Protein AF-A0A822E2M5-F1 (afdb_monomer)

Sequence (139 aa):
SLNVSSTIYSSNELITVTWSSPLTPCYDDYIGIYSVESPLTAVCDYFDNEVVNKGQSSMLWKMINLRRSLEFRYYSREHNCSANYFLNAKSPVIQPRNYNEPMHVHLAYGDRIDQMFVSYLTNSSEYTPQCQYGLTPSI

Solvent-accessible surface area (backbone atoms only — not comparable to full-atom values): 8521 Å² total; per-residue (Å²): 97,34,43,61,77,59,50,64,40,53,70,70,36,72,39,45,39,37,40,67,63,65,98,76,68,32,95,78,16,29,40,27,38,30,52,71,83,56,59,88,84,52,79,81,68,45,84,47,73,48,75,47,55,89,92,49,43,66,48,78,43,74,37,70,70,79,61,53,56,26,26,46,36,33,39,37,37,48,78,91,57,68,49,71,78,43,83,72,34,52,31,69,70,29,33,46,74,58,58,46,53,81,37,77,76,46,79,43,78,48,100,46,98,91,39,72,43,81,47,64,46,59,74,57,85,87,54,84,90,80,84,91,82,71,98,59,90,80,130

Nearest PDB structures (foldseek):
  5x83-assembly1_D  TM=4.602E-01  e=3.551E-03  Homo sapiens
  4urt-assembly1_B  TM=6.507E-01  e=1.106E-01  Homo sapiens
  1x5k-assembly1_A  TM=5.565E-01  e=7.147E-02  Homo sapiens
  3p4l-assembly1_A  TM=4.413E-01  e=3.515E-02  Homo sapiens
  3s98-assembly1_A  TM=3.852E-01  e=6.768E-02  Homo sapiens

pLDDT: mean 90.38, std 7.63, range [52.34, 98.19]

Structure (mmCIF, N/CA/C/O backbone):
data_AF-A0A822E2M5-F1
#
_entry.id   AF-A0A822E2M5-F1
#
loop_
_atom_site.group_PDB
_atom_site.id
_atom_site.type_symbol
_atom_site.label_atom_id
_atom_site.label_alt_id
_atom_site.label_comp_id
_atom_site.label_asym_id
_atom_site.label_entity_id
_atom_site.label_seq_id
_atom_site.pdbx_PDB_ins_code
_atom_site.Cartn_x
_atom_site.Cartn_y
_atom_site.Cartn_z
_atom_site.occupancy
_atom_site.B_iso_or_equiv
_atom_site.auth_seq_id
_atom_site.auth_comp_id
_atom_site.auth_asym_id
_atom_site.auth_atom_id
_atom_site.pdbx_PDB_model_num
ATOM 1 N N . SER A 1 1 ? -7.262 5.793 17.678 1.00 88.69 1 SER A N 1
ATOM 2 C CA . SER A 1 1 ? -6.494 6.539 16.657 1.00 88.69 1 SER A CA 1
ATOM 3 C C . SER A 1 1 ? -5.635 5.569 15.862 1.00 88.69 1 SER A C 1
ATOM 5 O O . SER A 1 1 ? -5.261 4.534 16.406 1.00 88.69 1 SER A O 1
ATOM 7 N N . LEU A 1 2 ? -5.356 5.887 14.594 1.00 96.50 2 LEU A N 1
ATOM 8 C CA . LEU A 1 2 ? -4.491 5.118 13.694 1.00 96.50 2 LEU A CA 1
ATOM 9 C C . LEU A 1 2 ? -3.470 6.092 13.090 1.00 96.50 2 LEU A C 1
ATOM 11 O O . LEU A 1 2 ? -3.853 7.149 12.602 1.00 96.50 2 LEU A O 1
ATOM 15 N N . ASN A 1 3 ? -2.185 5.769 13.172 1.00 97.75 3 ASN A N 1
ATOM 16 C CA . ASN A 1 3 ? -1.076 6.643 12.798 1.00 97.75 3 ASN A CA 1
ATOM 17 C C . ASN A 1 3 ? -0.033 5.873 11.988 1.00 97.75 3 ASN A C 1
ATOM 19 O O . ASN A 1 3 ? 0.050 4.649 12.068 1.00 97.75 3 ASN A O 1
ATOM 23 N N . VAL A 1 4 ? 0.796 6.608 11.252 1.00 98.19 4 VAL A N 1
ATOM 24 C CA . VAL A 1 4 ? 1.887 6.068 10.433 1.00 98.19 4 VAL A CA 1
ATOM 25 C C . VAL A 1 4 ? 3.201 6.761 10.772 1.00 98.19 4 VAL A C 1
ATOM 27 O O . VAL A 1 4 ? 3.201 7.936 11.140 1.00 98.19 4 VAL A O 1
ATOM 30 N N . SER A 1 5 ? 4.320 6.052 10.634 1.00 98.06 5 SER A N 1
ATOM 31 C CA . SER A 1 5 ? 5.660 6.617 10.847 1.00 98.06 5 SER A CA 1
ATOM 32 C C . SER A 1 5 ? 6.072 7.633 9.780 1.00 98.06 5 SER A C 1
ATOM 34 O O . SER A 1 5 ? 6.893 8.502 10.059 1.00 98.06 5 SER A O 1
ATOM 36 N N . SER A 1 6 ? 5.518 7.531 8.568 1.00 97.19 6 SER A N 1
ATOM 37 C CA . SER A 1 6 ? 5.751 8.462 7.463 1.00 97.19 6 SER A CA 1
ATOM 38 C C . SER A 1 6 ? 4.508 8.582 6.583 1.00 97.19 6 SER A C 1
ATOM 40 O O . SER A 1 6 ? 3.775 7.611 6.397 1.00 97.19 6 SER A O 1
ATOM 42 N N . THR A 1 7 ? 4.287 9.768 6.016 1.00 97.56 7 THR A N 1
ATOM 43 C CA . THR A 1 7 ? 3.241 10.036 5.014 1.00 97.56 7 THR A CA 1
ATOM 44 C C . THR A 1 7 ? 3.772 10.049 3.583 1.00 97.56 7 THR A C 1
ATOM 46 O O . THR A 1 7 ? 2.996 10.099 2.633 1.00 97.56 7 THR A O 1
ATOM 49 N N . ILE A 1 8 ? 5.091 9.984 3.407 1.00 97.19 8 ILE A N 1
ATOM 50 C CA . ILE A 1 8 ? 5.743 9.908 2.100 1.00 97.19 8 ILE A CA 1
ATOM 51 C C . ILE A 1 8 ? 6.613 8.660 2.086 1.00 97.19 8 ILE A C 1
ATOM 53 O O . ILE A 1 8 ? 7.419 8.476 2.998 1.00 97.19 8 ILE A O 1
ATOM 57 N N . TYR A 1 9 ? 6.470 7.826 1.060 1.00 95.69 9 TYR A N 1
ATOM 58 C CA . TYR A 1 9 ? 7.184 6.554 0.988 1.00 95.69 9 TYR A CA 1
ATOM 59 C C . TYR A 1 9 ? 7.782 6.279 -0.387 1.00 95.69 9 TYR A C 1
ATOM 61 O O . TYR A 1 9 ? 7.327 6.793 -1.409 1.00 95.69 9 TYR A O 1
ATOM 69 N N . SER A 1 10 ? 8.810 5.447 -0.412 1.00 94.19 10 SER A N 1
ATOM 70 C CA . SER A 1 10 ? 9.416 4.895 -1.624 1.00 94.19 10 SER A CA 1
ATOM 71 C C . SER A 1 10 ? 8.922 3.465 -1.841 1.00 94.19 10 SER A C 1
ATOM 73 O O . SER A 1 10 ? 8.485 2.797 -0.901 1.00 94.19 10 SER A O 1
ATOM 75 N N . SER A 1 11 ? 8.995 2.956 -3.069 1.00 91.50 11 SER A N 1
ATOM 76 C CA . SER A 1 11 ? 8.677 1.546 -3.306 1.00 91.50 11 SER A CA 1
ATOM 77 C C . SER A 1 11 ? 9.593 0.618 -2.508 1.00 91.50 11 SER A C 1
ATOM 79 O O . SER A 1 11 ? 10.807 0.806 -2.469 1.00 91.50 11 SER A O 1
ATOM 81 N N . ASN A 1 12 ? 8.997 -0.411 -1.904 1.00 91.50 12 ASN A N 1
ATOM 82 C CA . ASN A 1 12 ? 9.602 -1.351 -0.957 1.00 91.50 12 ASN A CA 1
ATOM 83 C C . ASN A 1 12 ? 9.992 -0.767 0.414 1.00 91.50 12 ASN A C 1
ATOM 85 O O . ASN A 1 12 ? 10.574 -1.497 1.217 1.00 91.50 12 ASN A O 1
ATOM 89 N N . GLU A 1 13 ? 9.666 0.495 0.708 1.00 94.94 13 GLU A N 1
ATOM 90 C CA . GLU A 1 13 ? 9.871 1.075 2.039 1.00 94.94 13 GLU A CA 1
ATOM 91 C C . GLU A 1 13 ? 8.926 0.435 3.065 1.00 94.94 13 GLU A C 1
ATOM 93 O O . GLU A 1 13 ? 7.776 0.119 2.756 1.00 94.94 13 GLU A O 1
ATOM 98 N N . LEU A 1 14 ? 9.415 0.241 4.291 1.00 97.25 14 LEU A N 1
ATOM 99 C CA . LEU A 1 14 ? 8.604 -0.237 5.406 1.00 97.25 14 LEU A CA 1
ATOM 100 C C . LEU A 1 14 ? 8.029 0.954 6.179 1.00 97.25 14 LEU A C 1
ATOM 102 O O . LEU A 1 14 ? 8.786 1.751 6.733 1.00 97.25 14 LEU A O 1
ATOM 106 N N . ILE A 1 15 ? 6.702 1.050 6.259 1.00 97.44 15 ILE A N 1
ATOM 107 C CA . ILE A 1 15 ? 6.009 2.011 7.125 1.00 97.44 15 ILE A CA 1
ATOM 108 C C . ILE A 1 15 ? 5.531 1.296 8.384 1.00 97.44 15 ILE A C 1
ATOM 110 O O . ILE A 1 15 ? 4.886 0.252 8.306 1.00 97.44 15 ILE A O 1
ATOM 114 N N . THR A 1 16 ? 5.779 1.892 9.549 1.00 98.06 16 THR A N 1
ATOM 115 C CA . THR A 1 16 ? 5.170 1.434 10.799 1.00 98.06 16 THR A CA 1
ATOM 116 C C . THR A 1 16 ? 3.790 2.059 10.946 1.00 98.06 16 THR A C 1
ATOM 118 O O . THR A 1 16 ? 3.663 3.279 11.068 1.00 98.06 16 THR A O 1
ATOM 121 N N . VAL A 1 17 ? 2.761 1.223 10.980 1.00 97.94 17 VAL A N 1
ATOM 122 C CA . VAL A 1 17 ? 1.385 1.602 11.301 1.00 97.94 17 VAL A CA 1
ATOM 123 C C . VAL A 1 17 ? 1.154 1.327 12.781 1.00 97.94 17 VAL A C 1
ATOM 125 O O . VAL A 1 17 ? 1.526 0.267 13.276 1.00 97.94 17 VAL A O 1
ATOM 128 N N . THR A 1 18 ? 0.566 2.274 13.505 1.00 97.19 18 THR A N 1
ATOM 129 C CA . THR A 1 18 ? 0.298 2.159 14.947 1.00 97.19 18 THR A CA 1
ATOM 130 C C . THR A 1 18 ? -1.139 2.534 15.263 1.00 97.19 18 THR A C 1
ATOM 132 O O . THR A 1 18 ? -1.687 3.464 14.670 1.00 97.19 18 THR A O 1
ATOM 135 N N . TRP A 1 19 ? -1.762 1.829 16.203 1.00 94.38 19 TRP A N 1
ATOM 136 C CA . TRP A 1 19 ? -3.140 2.089 16.606 1.00 94.38 19 TRP A CA 1
ATOM 137 C C . TRP A 1 19 ? -3.364 1.892 18.099 1.00 94.38 19 TRP A C 1
ATOM 139 O O . TRP A 1 19 ? -2.652 1.165 18.790 1.00 94.38 19 TRP A O 1
ATOM 149 N N . SER A 1 20 ? -4.415 2.532 18.598 1.00 88.44 2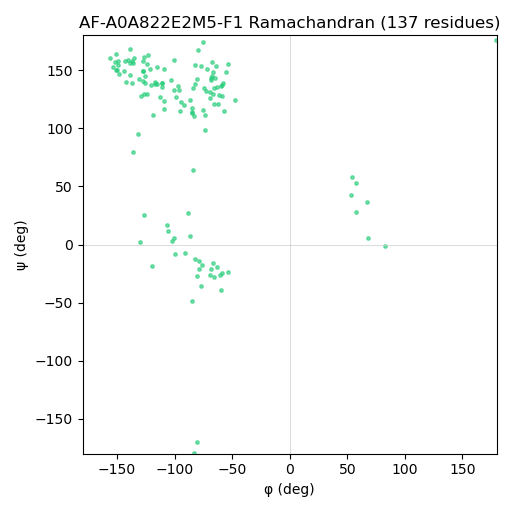0 SER A N 1
ATOM 150 C CA . SER A 1 20 ? -4.953 2.235 19.922 1.00 88.44 20 SER A CA 1
ATOM 151 C C . SER A 1 20 ? -5.696 0.898 19.873 1.00 88.44 20 SER A C 1
ATOM 153 O O . SER A 1 20 ? -6.748 0.815 19.235 1.00 88.44 20 SER A O 1
ATOM 155 N N . SER A 1 21 ? -5.164 -0.139 20.526 1.00 74.00 21 SER A N 1
ATOM 156 C CA . SER A 1 21 ? -5.844 -1.437 20.619 1.00 74.00 21 SER A CA 1
ATOM 157 C C . SER A 1 21 ? -7.187 -1.272 21.343 1.00 74.00 21 SER A C 1
ATOM 159 O O . SER A 1 21 ? -7.199 -0.721 22.448 1.00 74.00 21 SER A O 1
ATOM 161 N N . PRO A 1 22 ? -8.312 -1.751 20.781 1.00 70.25 22 PRO A N 1
ATOM 162 C CA . PRO A 1 22 ? -9.554 -1.837 21.537 1.00 70.25 22 PRO A CA 1
ATOM 163 C C . PRO A 1 22 ? -9.388 -2.830 22.700 1.00 70.25 22 PRO A C 1
ATOM 165 O O . PRO A 1 22 ? -8.556 -3.739 22.643 1.00 70.25 22 PRO A O 1
ATOM 168 N N . LEU A 1 23 ? -10.172 -2.652 23.769 1.00 66.31 23 LEU A N 1
ATOM 169 C CA . LEU A 1 23 ? -10.134 -3.525 24.954 1.00 66.31 23 LEU A CA 1
ATOM 170 C C . LEU A 1 23 ? -10.608 -4.956 24.635 1.00 66.31 23 LEU A C 1
ATOM 172 O O . LEU A 1 23 ? -10.168 -5.918 25.263 1.00 66.31 23 LEU A O 1
ATOM 176 N N . THR A 1 24 ? -11.474 -5.089 23.631 1.00 75.38 24 THR A N 1
ATOM 177 C CA . THR A 1 24 ? -12.046 -6.347 23.138 1.00 75.38 24 THR A CA 1
ATOM 178 C C . THR A 1 24 ? -12.023 -6.355 21.604 1.00 75.38 24 THR A C 1
ATOM 180 O O . THR A 1 24 ? -13.045 -6.033 20.998 1.00 75.38 24 THR A O 1
ATOM 183 N N . PRO A 1 25 ? -10.873 -6.647 20.963 1.00 79.00 25 PRO A N 1
ATOM 184 C CA . PRO A 1 25 ? -10.816 -6.789 19.512 1.00 79.00 25 PRO A CA 1
ATOM 185 C C . PRO A 1 25 ? -11.608 -8.017 19.062 1.00 79.00 25 PRO A C 1
ATOM 187 O O . PRO A 1 25 ? -11.654 -9.031 19.773 1.00 79.00 25 PRO A O 1
ATOM 190 N N . CYS A 1 26 ? -12.188 -7.929 17.873 1.00 87.94 26 CYS A N 1
ATOM 191 C CA . CYS A 1 26 ? -12.720 -9.090 17.183 1.00 87.94 26 CYS A CA 1
ATOM 192 C C . CYS A 1 26 ? -11.614 -9.924 16.548 1.00 87.94 26 CYS A C 1
ATOM 194 O O . CYS A 1 26 ? -10.533 -9.428 16.248 1.00 87.94 26 CYS A O 1
ATOM 196 N N . TYR A 1 27 ? -11.873 -11.223 16.372 1.00 87.25 27 TYR A N 1
ATOM 197 C CA . TYR A 1 27 ? -10.875 -12.156 15.832 1.00 87.25 27 TYR A CA 1
ATOM 198 C C . TYR A 1 27 ? -10.512 -11.871 14.368 1.00 87.25 27 TYR A C 1
ATOM 200 O O . TYR A 1 27 ? -9.515 -12.385 13.875 1.00 87.25 27 TYR A O 1
ATOM 208 N N . ASP A 1 28 ? -11.333 -11.079 13.685 1.00 90.62 28 ASP A N 1
ATOM 209 C CA . ASP A 1 28 ? -11.193 -10.674 12.291 1.00 90.62 28 ASP A CA 1
ATOM 210 C C . ASP A 1 28 ? -11.250 -9.150 12.123 1.00 90.62 28 ASP A C 1
ATOM 212 O O . ASP A 1 28 ? -11.620 -8.641 11.062 1.00 90.62 28 ASP A O 1
ATOM 216 N N . ASP A 1 29 ? -10.896 -8.425 13.185 1.00 92.25 29 ASP A N 1
ATOM 217 C CA . ASP A 1 29 ? -10.493 -7.030 13.073 1.00 92.25 29 ASP A CA 1
ATOM 218 C C . ASP A 1 29 ? -9.305 -6.936 12.121 1.00 92.25 29 ASP A C 1
ATOM 220 O O . ASP A 1 29 ? -8.395 -7.764 12.167 1.00 92.25 29 ASP A O 1
ATOM 224 N N . TYR A 1 30 ? -9.284 -5.923 11.262 1.00 94.88 30 TYR A N 1
ATOM 225 C CA . TYR A 1 30 ? -8.204 -5.787 10.295 1.00 94.88 30 TYR A CA 1
ATOM 226 C C . TYR A 1 30 ? -7.928 -4.331 9.953 1.00 94.88 30 TYR A C 1
ATOM 228 O O . TYR A 1 30 ? -8.771 -3.436 10.095 1.00 94.88 30 TYR A O 1
ATOM 236 N N . ILE A 1 31 ? -6.711 -4.107 9.474 1.00 96.69 31 ILE A N 1
ATOM 237 C CA . ILE A 1 31 ? -6.304 -2.855 8.856 1.00 96.69 31 ILE A CA 1
ATOM 238 C C . ILE A 1 31 ? -6.100 -3.134 7.373 1.00 96.69 31 ILE A C 1
ATOM 240 O O . ILE A 1 31 ? -5.512 -4.145 7.011 1.00 96.69 31 ILE A O 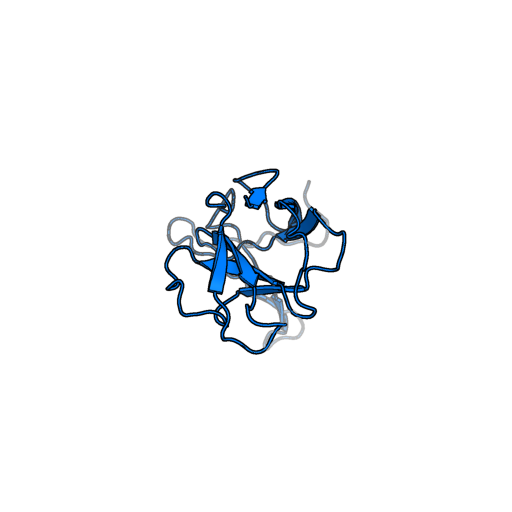1
ATOM 244 N N . GLY A 1 32 ? -6.605 -2.256 6.514 1.00 97.12 32 GLY A N 1
ATOM 245 C CA . GLY A 1 32 ? -6.394 -2.342 5.071 1.00 97.12 32 GLY A CA 1
ATOM 246 C C . GLY A 1 32 ? -5.858 -1.043 4.488 1.00 97.12 32 GLY A C 1
ATOM 247 O O . GLY A 1 32 ? -6.050 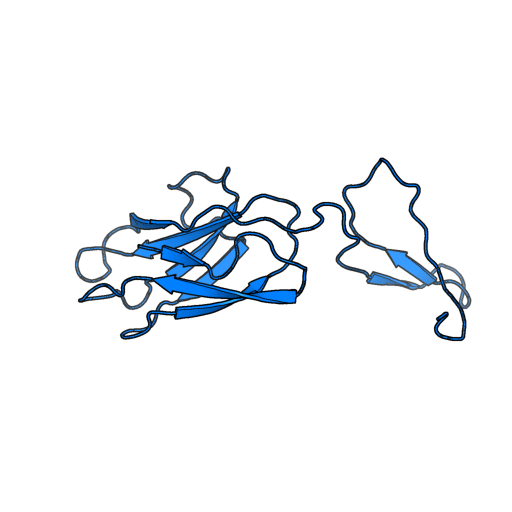0.030 5.069 1.00 97.12 32 GLY A O 1
ATOM 248 N N . ILE A 1 33 ? -5.211 -1.148 3.329 1.00 97.50 33 ILE A N 1
ATOM 249 C CA . ILE A 1 33 ? -4.754 -0.015 2.519 1.00 97.50 33 ILE A CA 1
ATOM 250 C C . ILE A 1 33 ? -5.816 0.301 1.476 1.00 97.50 33 ILE A C 1
ATOM 252 O O . ILE A 1 33 ? -6.139 -0.542 0.641 1.00 97.50 33 ILE A O 1
ATOM 256 N N . TYR A 1 34 ? -6.310 1.534 1.472 1.00 97.62 34 TYR A N 1
ATOM 257 C CA . TYR A 1 34 ? -7.344 1.981 0.542 1.00 97.62 34 TYR A CA 1
ATOM 258 C C . TYR A 1 34 ? -6.879 3.198 -0.235 1.00 97.62 34 TYR A C 1
ATOM 260 O O . TYR A 1 34 ? -6.064 3.987 0.248 1.00 97.62 34 TYR A O 1
ATOM 268 N N . SER A 1 35 ? -7.455 3.398 -1.419 1.00 96.38 35 SER A N 1
ATOM 269 C CA . SER A 1 35 ? -7.406 4.714 -2.043 1.00 96.38 35 SER A CA 1
ATOM 270 C C . SER A 1 35 ? -8.255 5.683 -1.226 1.00 96.38 35 SER A C 1
ATOM 272 O O . SER A 1 35 ? -9.340 5.331 -0.760 1.00 96.38 35 SER A O 1
ATOM 274 N N . VAL A 1 36 ? -7.786 6.921 -1.083 1.00 96.25 36 VAL A N 1
ATOM 275 C CA . VAL A 1 36 ? -8.555 7.980 -0.407 1.00 96.25 36 VAL A CA 1
ATOM 276 C C . VAL A 1 36 ? -9.914 8.245 -1.067 1.00 96.25 36 VAL A C 1
ATOM 278 O O . VAL A 1 36 ? -10.837 8.706 -0.404 1.00 96.25 36 VAL A O 1
ATOM 281 N N . GLU A 1 37 ? -10.047 7.921 -2.356 1.00 94.44 37 GLU A N 1
ATOM 282 C CA . GLU A 1 37 ? -11.275 8.071 -3.145 1.00 94.44 37 GLU A CA 1
ATOM 283 C C . GLU A 1 37 ? -12.294 6.952 -2.873 1.00 94.44 37 GLU A C 1
ATOM 285 O O . GLU A 1 37 ? -13.485 7.126 -3.133 1.00 94.44 37 GLU A O 1
ATOM 290 N N . SER A 1 38 ? -11.850 5.805 -2.342 1.00 94.25 38 SER A N 1
ATOM 291 C CA . SER A 1 38 ? -12.723 4.658 -2.091 1.00 94.25 38 SER A CA 1
ATOM 292 C C . SER A 1 38 ? -13.748 4.993 -0.999 1.00 94.25 38 SER A C 1
ATOM 294 O O . SER A 1 38 ? -13.344 5.420 0.091 1.00 94.25 38 SER A O 1
ATOM 296 N N . PRO A 1 39 ? -15.057 4.750 -1.209 1.00 94.50 39 PRO A N 1
ATOM 297 C CA . PRO A 1 39 ? -16.079 4.967 -0.187 1.00 94.50 39 PRO A CA 1
ATOM 298 C C . PRO A 1 39 ? -15.773 4.216 1.114 1.00 94.50 39 PRO A C 1
ATOM 300 O O . PRO A 1 39 ? -15.212 3.124 1.098 1.00 94.50 39 PRO A O 1
ATOM 303 N N . LEU A 1 40 ? -16.182 4.763 2.263 1.00 91.19 40 LEU A N 1
ATOM 304 C CA . LEU A 1 40 ? -15.964 4.104 3.562 1.00 91.19 40 LEU A CA 1
ATOM 305 C C . LEU A 1 40 ? -16.799 2.825 3.736 1.00 91.19 40 LEU A C 1
ATOM 307 O O . LEU A 1 40 ? -16.455 1.979 4.558 1.00 91.19 40 LEU A O 1
ATOM 311 N N . THR A 1 41 ? -17.881 2.691 2.965 1.00 89.69 41 THR A N 1
ATOM 312 C CA . THR A 1 41 ? -18.744 1.503 2.909 1.00 89.69 41 THR A CA 1
ATOM 313 C C . THR A 1 41 ? -18.156 0.376 2.060 1.00 89.69 41 THR A C 1
ATOM 315 O O . THR A 1 41 ? -18.628 -0.754 2.148 1.00 89.69 41 THR A O 1
ATOM 318 N N . ALA A 1 42 ? -17.129 0.657 1.253 1.00 91.56 42 ALA A N 1
ATOM 319 C CA . ALA A 1 42 ? -16.447 -0.320 0.411 1.00 91.56 42 ALA A CA 1
ATOM 320 C C . ALA A 1 42 ? -15.376 -1.076 1.218 1.00 91.56 42 ALA A C 1
ATOM 322 O O . ALA A 1 42 ? -14.175 -0.954 0.991 1.00 91.56 42 ALA A O 1
ATOM 323 N N . VAL A 1 43 ? -15.838 -1.829 2.216 1.00 89.44 43 VAL A N 1
ATOM 324 C CA . VAL A 1 43 ? -15.023 -2.515 3.235 1.00 89.44 43 VAL A CA 1
ATOM 325 C C . VAL A 1 43 ? -14.049 -3.540 2.625 1.00 89.44 43 VAL A C 1
ATOM 327 O O . VAL A 1 43 ? -12.995 -3.800 3.188 1.00 89.44 43 VAL A O 1
ATOM 330 N N . CYS A 1 44 ? -14.352 -4.105 1.456 1.00 89.00 44 CYS A N 1
ATOM 331 C CA . CYS A 1 44 ? -13.516 -5.127 0.815 1.00 89.00 44 CYS A CA 1
ATOM 332 C C . CYS A 1 44 ? -12.656 -4.600 -0.349 1.00 89.00 44 CYS A C 1
ATOM 334 O O . CYS A 1 44 ? -11.940 -5.386 -0.958 1.00 89.00 44 CYS A O 1
ATOM 336 N N . ASP A 1 45 ? -12.681 -3.294 -0.637 1.00 92.50 45 ASP A N 1
ATOM 337 C CA . ASP A 1 45 ? -11.954 -2.683 -1.767 1.00 92.50 45 ASP A CA 1
ATOM 338 C C . ASP A 1 45 ? -10.514 -2.276 -1.394 1.00 92.50 45 ASP A C 1
ATOM 340 O O . ASP A 1 45 ? -9.953 -1.315 -1.932 1.00 92.50 45 ASP A O 1
ATOM 344 N N . TYR A 1 46 ? -9.914 -2.962 -0.421 1.00 95.56 46 TYR A N 1
ATOM 345 C CA . TYR A 1 46 ? -8.525 -2.725 -0.046 1.00 95.56 46 TYR A CA 1
ATOM 346 C C . TYR A 1 46 ? -7.570 -3.255 -1.124 1.00 95.56 46 TYR A C 1
ATOM 348 O O . TYR A 1 46 ? -7.843 -4.242 -1.804 1.00 95.56 46 TYR A O 1
ATOM 356 N N . PHE A 1 47 ? -6.403 -2.627 -1.248 1.00 94.50 47 PHE A N 1
ATOM 357 C CA . PHE A 1 47 ? -5.294 -3.159 -2.048 1.00 94.50 47 PHE A CA 1
ATOM 358 C C . PHE A 1 47 ? -4.567 -4.291 -1.331 1.00 94.50 47 PHE A C 1
ATOM 360 O O . PHE A 1 47 ? -4.091 -5.229 -1.962 1.00 94.50 47 PHE A O 1
ATOM 367 N N . ASP A 1 48 ? -4.465 -4.158 -0.013 1.00 95.62 48 ASP A N 1
ATOM 368 C CA . ASP A 1 48 ? -3.806 -5.097 0.877 1.00 95.62 48 ASP A CA 1
ATOM 369 C C . ASP A 1 48 ? -4.428 -4.977 2.269 1.00 95.62 48 ASP A C 1
ATOM 371 O O . ASP A 1 48 ? -4.954 -3.912 2.624 1.00 95.62 48 ASP A O 1
ATOM 375 N N . ASN A 1 49 ? -4.395 -6.053 3.045 1.00 96.44 49 ASN A N 1
ATOM 376 C CA . ASN A 1 49 ? -4.956 -6.085 4.388 1.00 96.44 49 ASN A CA 1
ATOM 377 C C . ASN A 1 49 ? -4.197 -7.047 5.294 1.00 96.44 49 ASN A C 1
ATOM 379 O O . ASN A 1 49 ? -3.637 -8.036 4.837 1.00 96.44 49 ASN A O 1
ATOM 383 N N . GLU A 1 50 ? -4.269 -6.772 6.588 1.00 95.44 50 GLU A N 1
ATOM 384 C CA . GLU A 1 50 ? -3.692 -7.614 7.621 1.00 95.44 50 GLU A CA 1
ATOM 385 C C . GLU A 1 50 ? -4.613 -7.653 8.840 1.00 95.44 50 GLU A C 1
ATOM 387 O O . GLU A 1 50 ? -5.182 -6.634 9.258 1.00 95.44 50 GLU A O 1
ATOM 392 N N . VAL A 1 51 ? -4.738 -8.841 9.428 1.00 93.44 51 VAL A N 1
ATOM 393 C CA . VAL A 1 51 ? -5.569 -9.073 10.613 1.00 93.44 51 VAL A CA 1
ATOM 394 C C . VAL A 1 51 ? -4.880 -8.497 11.851 1.00 93.44 51 VAL A C 1
ATOM 396 O O . VAL A 1 51 ? -3.686 -8.698 12.089 1.00 93.44 51 VAL A O 1
ATOM 399 N N . VAL A 1 52 ? -5.648 -7.786 12.672 1.00 91.94 52 VAL A N 1
ATOM 400 C CA . VAL A 1 52 ? -5.197 -7.223 13.943 1.00 91.94 52 VAL A CA 1
ATOM 401 C C . VAL A 1 52 ? -5.318 -8.284 15.030 1.00 91.94 52 VAL A C 1
ATOM 403 O O . VAL A 1 52 ? -6.412 -8.679 15.427 1.00 91.94 52 VAL A O 1
ATOM 406 N N . ASN A 1 53 ? -4.180 -8.722 15.567 1.00 87.94 53 ASN A N 1
ATOM 407 C CA . ASN A 1 53 ? -4.171 -9.702 16.647 1.00 87.94 53 ASN A CA 1
ATOM 408 C C . ASN A 1 53 ? -4.409 -9.057 18.017 1.00 87.94 53 ASN A C 1
ATOM 410 O O . ASN A 1 53 ? -4.073 -7.897 18.274 1.00 87.94 53 ASN A O 1
ATOM 414 N N . LYS A 1 54 ? -4.937 -9.846 18.957 1.00 85.31 54 LYS A N 1
ATOM 415 C CA . LYS A 1 54 ? -5.145 -9.398 20.338 1.00 85.31 54 LYS A CA 1
ATOM 416 C C . LYS A 1 54 ? -3.823 -8.966 20.983 1.00 85.31 54 LYS A C 1
ATOM 418 O O . LYS A 1 54 ? -2.865 -9.731 21.022 1.00 85.31 54 LYS A O 1
ATOM 423 N N . GLY A 1 55 ? -3.800 -7.756 21.545 1.00 85.12 55 GLY A N 1
ATOM 424 C CA . GLY A 1 55 ? -2.613 -7.177 22.187 1.00 85.12 55 GLY A CA 1
ATOM 425 C C . GLY A 1 55 ? -1.625 -6.526 21.214 1.00 85.12 55 GLY A C 1
ATOM 426 O O . GLY A 1 55 ? -0.632 -5.955 21.660 1.00 85.12 55 GLY A O 1
ATOM 427 N N . GLN A 1 56 ? -1.900 -6.569 19.909 1.00 89.06 56 GLN A N 1
ATOM 428 C CA . GLN A 1 56 ? -1.113 -5.880 18.896 1.00 89.06 56 GLN A CA 1
ATOM 429 C C . GLN A 1 56 ? -1.563 -4.419 18.768 1.00 89.06 56 GLN A C 1
ATOM 431 O O . GLN A 1 56 ? -2.755 -4.116 18.708 1.00 89.06 56 GLN A O 1
ATOM 436 N N . SER A 1 57 ? -0.596 -3.507 18.706 1.00 92.38 57 SER A N 1
ATOM 437 C CA . SER A 1 57 ? -0.818 -2.062 18.536 1.00 92.38 57 SER A CA 1
ATOM 438 C C . SER A 1 57 ? 0.027 -1.452 17.418 1.00 92.38 57 SER A C 1
ATOM 440 O O . SER A 1 57 ? -0.012 -0.239 17.200 1.00 92.38 57 SER A O 1
ATOM 442 N N . SER A 1 58 ? 0.810 -2.275 16.719 1.00 95.19 58 SER A N 1
ATOM 443 C CA . SER A 1 58 ? 1.641 -1.846 15.604 1.00 95.19 58 SER A CA 1
ATOM 444 C C . SER A 1 58 ? 1.878 -2.951 14.578 1.00 95.19 58 SER A C 1
ATOM 446 O O . SER A 1 58 ? 1.776 -4.144 14.878 1.00 95.19 58 SER A O 1
ATOM 448 N N . MET A 1 59 ? 2.201 -2.541 13.354 1.00 95.75 59 MET A N 1
ATOM 449 C CA . MET A 1 59 ? 2.562 -3.424 12.248 1.00 95.75 59 MET A CA 1
ATOM 450 C C . MET A 1 59 ? 3.511 -2.713 11.285 1.00 95.75 59 MET A C 1
ATOM 452 O O . MET A 1 59 ? 3.456 -1.491 11.148 1.00 95.75 59 MET A O 1
ATOM 456 N N . LEU A 1 60 ? 4.378 -3.476 10.622 1.00 97.19 60 LEU A N 1
ATOM 457 C CA . LEU A 1 60 ? 5.223 -2.986 9.537 1.00 97.19 60 LEU A CA 1
ATOM 458 C C . LEU A 1 60 ? 4.587 -3.352 8.201 1.00 97.19 60 LEU A C 1
ATOM 460 O O . LEU A 1 60 ? 4.326 -4.526 7.957 1.00 97.19 60 LEU A O 1
ATOM 464 N N . TRP A 1 61 ? 4.397 -2.361 7.336 1.00 96.81 61 TRP A N 1
ATOM 465 C CA . TRP A 1 61 ? 3.851 -2.556 6.000 1.00 96.81 61 TRP A CA 1
ATOM 466 C C . TRP A 1 61 ? 4.895 -2.275 4.938 1.00 96.81 61 TRP A C 1
ATOM 468 O O . TRP A 1 61 ? 5.483 -1.192 4.918 1.00 96.81 61 TRP A O 1
ATOM 478 N N . LYS A 1 62 ? 5.104 -3.227 4.029 1.00 96.31 62 LYS A N 1
ATOM 479 C CA . LYS A 1 62 ? 5.964 -3.020 2.865 1.00 96.31 62 LYS A CA 1
ATOM 480 C C . LYS A 1 62 ? 5.176 -2.319 1.768 1.00 96.31 62 LYS A C 1
ATOM 482 O O . LYS A 1 62 ? 4.281 -2.904 1.167 1.00 96.31 62 LYS A O 1
ATOM 487 N N . MET A 1 63 ? 5.523 -1.069 1.498 1.00 94.81 63 MET A N 1
ATOM 488 C CA . MET A 1 63 ? 4.778 -0.241 0.564 1.00 94.81 63 MET A CA 1
ATOM 489 C C . MET A 1 63 ? 5.143 -0.531 -0.887 1.00 94.81 63 MET A C 1
ATOM 491 O O . MET A 1 63 ? 6.307 -0.726 -1.239 1.00 94.81 63 MET A O 1
ATOM 495 N N . ILE A 1 64 ? 4.132 -0.479 -1.747 1.00 92.44 64 ILE A N 1
ATOM 496 C CA . ILE A 1 64 ? 4.274 -0.495 -3.202 1.00 92.44 64 ILE A CA 1
ATOM 497 C C . ILE A 1 64 ? 3.726 0.832 -3.725 1.00 92.44 64 ILE A C 1
ATOM 499 O O . ILE A 1 64 ? 2.719 1.354 -3.234 1.00 92.44 64 ILE A O 1
ATOM 503 N N . ASN A 1 65 ? 4.395 1.420 -4.711 1.00 93.00 65 ASN A N 1
ATOM 504 C CA . ASN A 1 65 ? 3.882 2.611 -5.363 1.00 93.00 65 ASN A CA 1
ATOM 505 C C . ASN A 1 65 ? 2.709 2.272 -6.287 1.00 93.00 65 ASN A C 1
ATOM 507 O O . ASN A 1 65 ? 2.875 1.869 -7.437 1.00 93.00 65 ASN A O 1
ATOM 511 N N . LEU A 1 66 ? 1.504 2.488 -5.764 1.00 90.25 66 LEU A N 1
ATOM 512 C CA . LEU A 1 66 ? 0.243 2.323 -6.485 1.00 90.25 66 LEU A CA 1
ATOM 513 C C . LEU A 1 66 ? -0.176 3.585 -7.256 1.00 90.25 66 LEU A C 1
ATOM 515 O O . LEU A 1 66 ? -1.278 3.635 -7.800 1.00 90.25 66 LEU A O 1
ATOM 519 N N . ARG A 1 67 ? 0.690 4.608 -7.307 1.00 91.06 67 ARG A N 1
ATOM 520 C CA . ARG A 1 67 ? 0.493 5.876 -8.030 1.00 91.06 67 ARG A CA 1
ATOM 521 C C . ARG A 1 67 ? -0.764 6.644 -7.621 1.00 91.06 67 ARG A C 1
ATOM 523 O O . ARG A 1 67 ? -1.333 7.392 -8.410 1.00 91.06 67 ARG A O 1
ATOM 530 N N . ARG A 1 68 ? -1.199 6.459 -6.379 1.00 91.75 68 ARG A N 1
ATOM 531 C CA . ARG A 1 68 ? -2.389 7.085 -5.802 1.00 91.75 68 ARG A CA 1
ATOM 532 C C . ARG A 1 68 ? -2.094 7.520 -4.379 1.00 91.75 68 ARG A C 1
ATOM 534 O O . ARG A 1 68 ? -1.208 6.965 -3.732 1.00 91.75 68 ARG A O 1
ATOM 541 N N . SER A 1 69 ? -2.847 8.500 -3.898 1.00 95.81 69 SER A N 1
ATOM 542 C CA . SER A 1 69 ? -2.897 8.797 -2.472 1.00 95.81 69 SER A CA 1
ATOM 543 C C . SER A 1 69 ? -3.689 7.698 -1.764 1.00 95.81 69 SER A C 1
ATOM 545 O O . SER A 1 69 ? -4.770 7.298 -2.219 1.00 95.81 69 SER A O 1
ATOM 547 N N . LEU A 1 70 ? -3.131 7.194 -0.669 1.00 97.44 70 LEU A N 1
ATOM 548 C CA . LEU A 1 70 ? -3.652 6.056 0.080 1.00 97.44 70 LEU A CA 1
ATOM 549 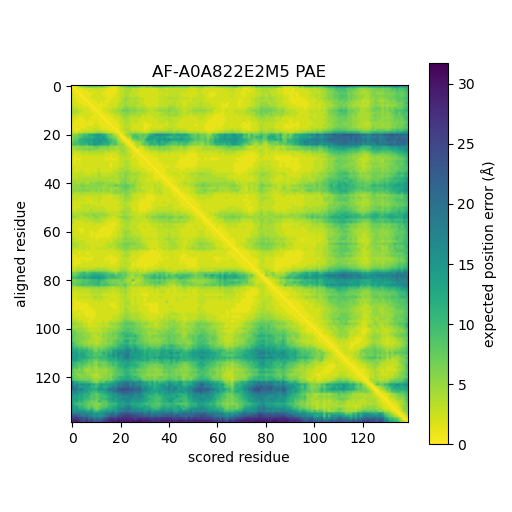C C . LEU A 1 70 ? -3.911 6.448 1.536 1.00 97.44 70 LEU A C 1
ATOM 551 O O . LEU A 1 70 ? -3.379 7.437 2.037 1.00 97.44 70 LEU A O 1
ATOM 555 N N . GLU A 1 71 ? -4.699 5.649 2.237 1.00 97.62 71 GLU A N 1
ATOM 556 C CA . GLU A 1 71 ? -4.834 5.714 3.691 1.00 97.62 71 GLU A CA 1
ATOM 557 C C . GLU A 1 71 ? -5.007 4.304 4.260 1.00 97.62 71 GLU A C 1
ATOM 559 O O . GLU A 1 71 ? -5.584 3.423 3.616 1.00 97.62 71 GLU A O 1
ATOM 564 N N . PHE A 1 72 ? -4.523 4.094 5.482 1.00 97.88 72 PHE A N 1
ATOM 565 C CA . PHE A 1 72 ? -4.853 2.901 6.245 1.00 97.88 72 PHE A CA 1
ATOM 566 C C . PHE A 1 72 ? -6.206 3.097 6.921 1.00 97.88 72 PHE A C 1
ATOM 568 O O . PHE A 1 72 ? -6.484 4.160 7.490 1.00 97.88 72 PHE A O 1
ATOM 575 N N . ARG A 1 73 ? -7.040 2.059 6.896 1.00 97.44 73 ARG A N 1
ATOM 576 C CA . ARG A 1 73 ? -8.337 2.035 7.579 1.00 97.44 73 ARG A CA 1
ATOM 577 C C . ARG A 1 73 ? -8.419 0.810 8.467 1.00 97.44 73 ARG A C 1
ATOM 579 O O . ARG A 1 73 ? -8.174 -0.295 7.997 1.00 97.44 73 ARG A O 1
ATOM 586 N N . TYR A 1 74 ? -8.786 1.019 9.725 1.00 95.19 74 TYR A N 1
ATOM 587 C CA . TYR A 1 74 ? -9.077 -0.044 10.677 1.00 95.19 74 TYR A CA 1
ATOM 588 C C . TYR A 1 74 ? -10.590 -0.279 10.684 1.00 95.19 74 TYR A C 1
ATOM 590 O O . TYR A 1 74 ? -11.346 0.603 11.103 1.00 95.19 74 TYR A O 1
ATOM 598 N N . TYR A 1 75 ? -11.014 -1.466 10.252 1.00 94.31 75 TYR A N 1
ATOM 599 C CA . TYR A 1 75 ? -12.379 -1.955 10.405 1.00 94.31 75 TYR A CA 1
ATOM 600 C C . TYR A 1 75 ? -12.507 -2.986 11.529 1.00 94.31 75 TYR A C 1
ATOM 602 O O . TYR A 1 75 ? -11.632 -3.828 11.730 1.00 94.31 75 TYR A O 1
ATOM 610 N N . SER A 1 76 ? -13.621 -2.906 12.251 1.00 91.94 76 SER A N 1
ATOM 611 C CA . SER A 1 76 ? -13.960 -3.819 13.343 1.00 91.94 76 SER A CA 1
ATOM 612 C C . SER A 1 76 ? -15.439 -4.192 13.301 1.00 91.94 76 SER A C 1
ATOM 614 O O . SER A 1 76 ? -16.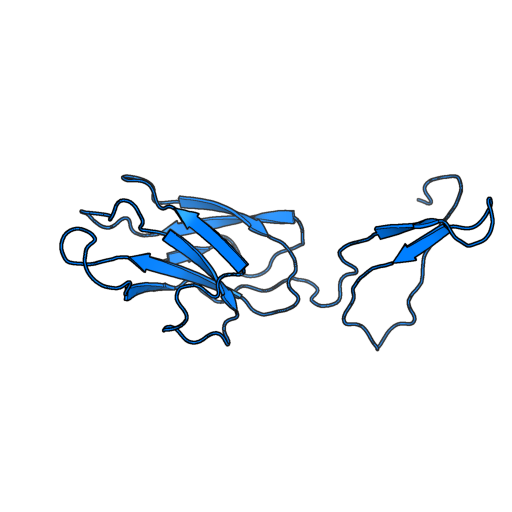204 -3.592 12.544 1.00 91.94 76 SER A O 1
ATOM 616 N N . ARG A 1 77 ? -15.852 -5.194 14.082 1.00 90.38 77 ARG A N 1
ATOM 617 C CA . ARG A 1 77 ? -17.250 -5.636 14.193 1.00 90.38 77 ARG A CA 1
ATOM 618 C C . ARG A 1 77 ? -17.737 -5.516 15.630 1.00 90.38 77 ARG A C 1
ATOM 620 O O . ARG A 1 77 ? -17.047 -5.883 16.573 1.00 90.38 77 ARG A O 1
ATOM 627 N N . GLU A 1 78 ? -18.959 -5.029 15.802 1.00 83.69 78 GLU A N 1
ATOM 628 C CA . GLU A 1 78 ? -19.614 -5.011 17.112 1.00 83.69 78 GLU A CA 1
ATOM 629 C C . GLU A 1 78 ? -20.271 -6.371 17.435 1.00 83.69 78 GLU A C 1
ATOM 631 O O . GLU A 1 78 ? -20.247 -7.314 16.636 1.00 83.69 78 GLU 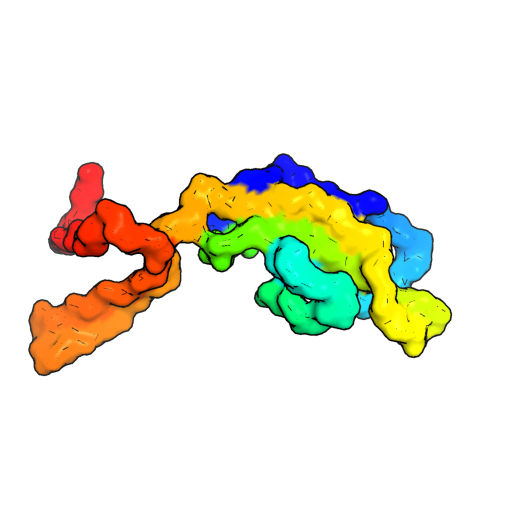A O 1
ATOM 636 N N . HIS A 1 79 ? -20.904 -6.463 18.612 1.00 80.94 79 HIS A N 1
ATOM 637 C CA . HIS A 1 79 ? -21.749 -7.594 19.019 1.00 80.94 79 HIS A CA 1
ATOM 638 C C . HIS A 1 79 ? -21.025 -8.952 18.986 1.00 80.94 79 HIS A C 1
ATOM 640 O O . HIS A 1 79 ? -21.498 -9.898 18.359 1.00 80.94 79 HIS A O 1
ATOM 646 N N . ASN A 1 80 ? -19.867 -9.064 19.648 1.00 80.00 80 ASN A N 1
ATOM 647 C CA . ASN A 1 80 ? -19.048 -10.287 19.646 1.00 80.00 80 ASN A CA 1
ATOM 648 C C . ASN A 1 80 ? -18.730 -10.788 18.226 1.00 80.00 80 ASN A C 1
ATOM 650 O O . ASN A 1 80 ? -18.792 -11.987 17.957 1.00 80.00 80 ASN A O 1
ATOM 654 N N . CYS A 1 81 ? -18.392 -9.867 17.320 1.00 86.31 81 CYS A N 1
ATOM 655 C CA . CYS A 1 81 ? -17.940 -10.198 15.967 1.00 86.31 81 CYS A CA 1
ATOM 656 C C . CYS A 1 81 ? -19.036 -10.833 15.109 1.00 86.31 81 CYS A C 1
ATOM 658 O O . CYS A 1 81 ? -18.789 -11.750 14.329 1.00 86.31 81 CYS A O 1
ATOM 660 N N . SER A 1 82 ? -20.274 -10.372 15.281 1.00 86.88 82 SER A N 1
ATOM 661 C CA . SER A 1 82 ? -21.424 -10.855 14.506 1.00 86.88 82 SER A CA 1
ATOM 662 C C . SER A 1 82 ? -22.112 -9.759 13.698 1.00 86.88 82 SER A C 1
ATOM 664 O O . SER A 1 82 ? -22.826 -10.065 12.745 1.00 86.88 82 SER A O 1
ATOM 666 N N . ALA A 1 83 ? -21.880 -8.489 14.040 1.00 89.00 83 ALA A N 1
ATOM 667 C CA . ALA A 1 83 ? -22.395 -7.356 13.285 1.00 89.00 83 ALA A CA 1
ATOM 668 C C . ALA A 1 83 ? -21.620 -7.133 11.974 1.00 89.00 83 ALA A C 1
ATOM 670 O O . ALA A 1 83 ? -20.602 -7.768 11.706 1.00 89.00 83 ALA A O 1
ATOM 671 N N . ASN A 1 84 ? -22.092 -6.188 11.163 1.00 90.75 84 ASN A N 1
ATOM 672 C CA . ASN A 1 84 ? -21.340 -5.712 10.006 1.00 90.75 84 ASN A CA 1
ATOM 673 C C . ASN A 1 84 ? -20.087 -4.943 10.443 1.00 90.75 84 ASN A C 1
ATOM 675 O O . ASN A 1 84 ? -20.028 -4.388 11.543 1.00 90.75 84 ASN A O 1
ATOM 679 N N . TYR A 1 85 ? -19.106 -4.878 9.545 1.00 92.31 85 TYR A N 1
ATOM 680 C CA . TYR A 1 85 ? -17.926 -4.051 9.752 1.00 92.31 85 TYR A CA 1
ATOM 681 C C . TYR A 1 85 ? -18.290 -2.572 9.839 1.00 92.31 85 TYR A C 1
ATOM 683 O O . TYR A 1 85 ? -19.036 -2.045 9.011 1.00 92.31 85 TYR A O 1
ATOM 691 N N . PHE A 1 86 ? -17.695 -1.894 10.812 1.00 91.56 86 PHE A N 1
ATOM 692 C CA . PHE A 1 86 ? -17.715 -0.448 10.939 1.00 91.56 86 PHE A CA 1
ATOM 693 C C . PHE A 1 86 ? -16.284 0.088 10.933 1.00 91.56 86 PHE A C 1
ATOM 695 O O . PHE A 1 86 ? -15.331 -0.587 11.330 1.00 91.56 86 PHE A O 1
ATOM 702 N N . LEU A 1 87 ? -16.130 1.321 10.457 1.00 93.44 87 LEU A N 1
ATOM 703 C CA . LEU A 1 87 ? -14.844 1.999 10.448 1.00 93.44 87 LEU A CA 1
ATOM 704 C C . LEU A 1 87 ? -14.505 2.474 11.865 1.00 93.44 87 LEU A C 1
ATOM 706 O O . LEU A 1 87 ? -15.173 3.356 12.399 1.00 93.44 87 LEU A O 1
ATOM 710 N N . ASN A 1 88 ? -13.439 1.927 12.441 1.00 92.38 88 ASN A N 1
ATOM 711 C CA . ASN A 1 88 ? -12.949 2.306 13.763 1.00 92.38 88 ASN A CA 1
ATOM 712 C C . ASN A 1 88 ? -12.019 3.531 13.682 1.00 92.38 88 ASN A C 1
ATOM 714 O O . ASN A 1 88 ? -12.183 4.506 14.415 1.00 92.38 88 ASN A O 1
ATOM 718 N N . ALA A 1 89 ? -11.043 3.513 12.768 1.00 94.12 89 ALA A N 1
ATOM 719 C CA . ALA A 1 89 ? -10.079 4.606 12.628 1.00 94.12 89 ALA A CA 1
ATOM 720 C C . ALA A 1 89 ? -9.460 4.686 11.227 1.00 94.12 89 ALA A C 1
ATOM 722 O O . ALA A 1 89 ? -9.427 3.702 10.489 1.00 94.12 89 ALA A O 1
ATOM 723 N N . LYS A 1 90 ? -8.907 5.860 10.899 1.00 96.81 90 LYS A N 1
ATOM 724 C CA . LYS A 1 90 ? -8.120 6.109 9.683 1.00 96.81 90 LYS A CA 1
ATOM 725 C C . LYS A 1 90 ? -6.776 6.735 10.014 1.00 96.81 90 LYS A C 1
ATOM 727 O O . LYS A 1 90 ? -6.679 7.476 10.994 1.00 96.81 90 LYS A O 1
ATOM 732 N N . SER A 1 91 ? -5.772 6.452 9.191 1.00 98.00 91 SER A N 1
ATOM 733 C CA . SER A 1 91 ? -4.490 7.148 9.241 1.00 98.00 91 SER A CA 1
ATOM 734 C C . SER A 1 91 ? -4.560 8.503 8.532 1.00 98.00 91 SER A C 1
ATOM 736 O O . SER A 1 91 ? -5.488 8.754 7.760 1.00 98.00 91 SER A O 1
ATOM 738 N N . PRO A 1 92 ? -3.546 9.366 8.714 1.00 98.12 92 PRO A N 1
ATOM 739 C CA . PRO A 1 92 ? -3.237 10.399 7.735 1.00 98.12 92 PRO A CA 1
ATOM 740 C C . PRO A 1 92 ? -3.052 9.806 6.331 1.00 98.12 92 PRO A C 1
ATOM 742 O O . PRO A 1 92 ? -2.685 8.635 6.183 1.00 98.12 92 PRO A O 1
ATOM 745 N N . VAL A 1 93 ? -3.276 10.636 5.311 1.00 98.19 93 VAL A N 1
ATOM 746 C CA . VAL A 1 93 ? -3.037 10.268 3.913 1.00 98.19 93 VAL A CA 1
ATOM 747 C C . VAL A 1 93 ? -1.544 10.047 3.692 1.00 98.19 93 VAL A C 1
ATOM 749 O O . VAL A 1 93 ? -0.716 10.853 4.126 1.00 98.19 93 VAL A O 1
ATOM 752 N N . ILE A 1 94 ? -1.218 8.961 3.001 1.00 97.50 94 ILE A N 1
ATOM 753 C CA . ILE A 1 94 ? 0.134 8.614 2.585 1.00 97.50 94 ILE A CA 1
ATOM 754 C C . ILE A 1 94 ? 0.241 8.630 1.063 1.00 97.50 94 ILE A C 1
ATOM 756 O O . ILE A 1 94 ? -0.738 8.399 0.349 1.00 97.50 94 ILE A O 1
ATOM 760 N N . GLN A 1 95 ? 1.440 8.882 0.555 1.00 96.69 95 GLN A N 1
ATOM 761 C CA . GLN A 1 95 ? 1.683 8.944 -0.877 1.00 96.69 95 GLN A CA 1
ATOM 762 C C . GLN A 1 95 ? 3.098 8.520 -1.271 1.00 96.69 95 GLN A C 1
ATOM 764 O O . GLN A 1 95 ? 4.045 8.735 -0.508 1.00 96.69 95 GLN A O 1
ATOM 769 N N . PRO A 1 96 ? 3.270 7.964 -2.479 1.00 95.06 96 PRO A N 1
ATOM 770 C CA . PRO A 1 96 ? 4.590 7.694 -3.012 1.00 95.06 96 PRO A CA 1
ATOM 771 C C . PRO A 1 96 ? 5.360 9.000 -3.242 1.00 95.06 96 PRO A C 1
ATOM 773 O O . PRO A 1 96 ? 4.806 10.004 -3.690 1.00 95.06 96 PRO A O 1
ATOM 776 N N . ARG A 1 97 ? 6.670 8.975 -2.988 1.00 94.69 97 ARG A N 1
ATOM 777 C CA . ARG A 1 97 ? 7.586 10.098 -3.238 1.00 94.69 97 ARG A CA 1
ATOM 778 C C . ARG A 1 97 ? 7.605 10.500 -4.713 1.00 94.69 97 ARG A C 1
ATOM 780 O O . ARG A 1 97 ? 7.673 11.685 -5.019 1.00 94.69 97 ARG A O 1
ATOM 787 N N . ASN A 1 98 ? 7.560 9.517 -5.612 1.00 91.56 98 ASN A N 1
ATOM 788 C CA . ASN A 1 98 ? 7.494 9.727 -7.052 1.00 91.56 98 ASN A CA 1
ATOM 789 C C . ASN A 1 98 ? 6.390 8.859 -7.662 1.00 91.56 98 ASN A C 1
ATOM 791 O O . ASN A 1 98 ? 6.621 7.708 -8.018 1.00 91.56 98 ASN A O 1
ATOM 795 N N . TYR A 1 99 ? 5.199 9.428 -7.840 1.00 89.56 99 TYR A N 1
ATOM 796 C CA . TYR A 1 99 ? 4.058 8.777 -8.497 1.00 89.56 99 TYR A CA 1
ATOM 797 C C . TYR A 1 99 ? 4.362 8.216 -9.898 1.00 89.56 99 TYR A C 1
ATOM 799 O O . TYR A 1 99 ? 3.678 7.307 -10.359 1.00 89.56 99 TYR A O 1
ATOM 807 N N . ASN A 1 100 ? 5.376 8.741 -10.584 1.00 89.25 100 ASN A N 1
ATOM 808 C CA . ASN A 1 100 ? 5.705 8.369 -11.957 1.00 89.25 100 ASN A CA 1
ATOM 809 C C . ASN A 1 100 ? 6.870 7.376 -12.047 1.00 89.25 100 ASN A C 1
ATOM 811 O O . ASN A 1 100 ? 7.313 7.071 -13.156 1.00 89.25 100 ASN A O 1
ATOM 815 N N . GLU A 1 101 ? 7.388 6.873 -10.922 1.00 89.00 101 GLU A N 1
ATOM 816 C CA . GLU A 1 101 ? 8.528 5.959 -10.960 1.00 89.00 101 GLU A CA 1
ATOM 817 C C . GLU A 1 101 ? 8.212 4.695 -11.799 1.00 89.00 101 GLU A C 1
ATOM 819 O O . GLU A 1 101 ? 7.097 4.161 -11.715 1.00 89.00 101 GLU A O 1
ATOM 824 N N . PRO A 1 102 ? 9.150 4.222 -12.645 1.00 89.06 102 PRO A N 1
ATOM 825 C CA . PRO A 1 102 ? 8.977 2.988 -13.407 1.00 89.06 102 PRO A CA 1
ATOM 826 C C . PRO A 1 102 ? 8.832 1.778 -12.481 1.00 89.06 102 PRO A C 1
ATOM 828 O O . PRO A 1 102 ? 9.736 1.474 -11.708 1.00 89.06 102 PRO A O 1
ATOM 831 N N . MET A 1 103 ? 7.711 1.066 -12.576 1.00 88.56 103 MET A N 1
ATOM 832 C CA . MET A 1 103 ? 7.372 -0.063 -11.702 1.00 88.56 103 MET A CA 1
ATOM 833 C C . MET A 1 103 ? 7.015 -1.321 -12.485 1.00 88.56 103 MET A C 1
ATOM 835 O O . MET A 1 103 ? 6.647 -1.245 -13.655 1.00 88.56 103 MET A O 1
ATOM 839 N N . HIS A 1 104 ? 7.070 -2.474 -11.810 1.00 87.12 104 HIS A N 1
ATOM 840 C CA . HIS A 1 104 ? 6.691 -3.780 -12.365 1.00 87.12 104 HIS A CA 1
ATOM 841 C C . HIS A 1 104 ? 7.433 -4.104 -13.670 1.00 87.12 104 HIS A C 1
ATOM 843 O O . HIS A 1 104 ? 6.820 -4.299 -14.720 1.00 87.12 104 HIS A O 1
ATOM 849 N N . VAL A 1 105 ? 8.765 -4.115 -13.602 1.00 89.25 105 VAL A N 1
ATOM 850 C CA . VAL A 1 105 ? 9.610 -4.460 -14.748 1.00 89.25 105 VAL A CA 1
ATOM 851 C C . VAL A 1 105 ? 9.455 -5.947 -15.070 1.00 89.25 105 VAL A C 1
ATOM 853 O O . VAL A 1 105 ? 9.659 -6.794 -14.203 1.00 89.25 105 VAL A O 1
ATOM 856 N N . HIS A 1 106 ? 9.118 -6.253 -16.319 1.00 92.50 106 HIS A N 1
ATOM 857 C CA . HIS A 1 106 ? 8.989 -7.605 -16.852 1.00 92.50 106 HIS A CA 1
ATOM 858 C C . HIS A 1 106 ? 9.862 -7.767 -18.093 1.00 92.50 106 HIS A C 1
ATOM 860 O O . HIS A 1 106 ? 10.006 -6.839 -18.893 1.00 92.50 106 HIS A O 1
ATOM 866 N N . LEU A 1 107 ? 10.412 -8.967 -18.258 1.00 92.44 107 LEU A N 1
ATOM 867 C CA . LEU A 1 107 ? 11.203 -9.354 -19.418 1.00 92.44 107 LEU A CA 1
ATOM 868 C C . LEU A 1 107 ? 10.434 -10.380 -20.242 1.00 92.44 107 LEU A C 1
ATOM 870 O O . LEU A 1 107 ? 9.818 -11.290 -19.686 1.00 92.44 107 LEU A O 1
ATOM 874 N N . ALA A 1 108 ? 10.493 -10.242 -21.561 1.00 93.62 108 ALA A N 1
ATOM 875 C CA . ALA A 1 108 ? 9.924 -11.204 -22.495 1.00 93.62 108 ALA A CA 1
ATOM 876 C C . ALA A 1 108 ? 10.878 -11.423 -23.669 1.00 93.62 108 ALA A C 1
ATOM 878 O O . ALA A 1 108 ? 11.556 -10.492 -24.103 1.00 93.62 108 ALA A O 1
ATOM 879 N N . TYR A 1 109 ? 10.927 -12.645 -24.195 1.00 93.00 109 TYR A N 1
ATOM 880 C CA . TYR A 1 109 ? 11.668 -12.914 -25.423 1.00 93.00 109 TYR A CA 1
ATOM 881 C C . TYR A 1 109 ? 11.007 -12.232 -26.615 1.00 93.00 109 TYR A C 1
ATOM 883 O O . TYR A 1 109 ? 9.780 -12.108 -26.677 1.00 93.00 109 TYR A O 1
ATOM 891 N N . GLY A 1 110 ? 11.843 -11.784 -27.546 1.00 89.94 110 GLY A N 1
ATOM 892 C CA . GLY A 1 110 ? 11.391 -11.315 -28.842 1.00 89.94 110 GLY A CA 1
ATOM 893 C C . GLY A 1 110 ? 11.109 -12.447 -29.824 1.00 89.94 110 GLY A C 1
ATOM 894 O O . GLY A 1 110 ? 11.100 -13.627 -29.473 1.00 89.94 110 GLY A O 1
ATOM 895 N N . ASP A 1 111 ? 10.897 -12.073 -31.082 1.00 92.06 111 ASP A N 1
ATOM 896 C CA . ASP A 1 111 ? 10.757 -13.021 -32.193 1.00 92.06 111 ASP A CA 1
ATOM 897 C C . ASP A 1 111 ? 12.111 -13.599 -32.643 1.00 92.06 111 ASP A C 1
ATOM 899 O O . ASP A 1 111 ? 12.165 -14.643 -33.298 1.00 92.06 111 ASP A O 1
ATOM 903 N N . ARG A 1 112 ? 13.215 -12.947 -32.260 1.00 94.88 112 ARG A N 1
ATOM 904 C CA . ARG A 1 112 ? 14.586 -13.395 -32.512 1.00 94.88 112 ARG A CA 1
ATOM 905 C C . ARG A 1 112 ? 15.277 -13.864 -31.239 1.00 94.88 112 ARG A C 1
ATOM 907 O O . ARG A 1 112 ? 15.043 -13.348 -30.150 1.00 94.88 112 ARG A O 1
ATOM 914 N N . ILE A 1 113 ? 16.206 -14.804 -31.409 1.00 91.00 113 ILE A N 1
ATOM 915 C CA . ILE A 1 113 ? 17.012 -15.383 -30.321 1.00 91.00 113 ILE A CA 1
ATOM 916 C C . ILE A 1 113 ? 17.924 -14.363 -29.621 1.00 91.00 113 ILE A C 1
ATOM 918 O O . ILE A 1 113 ? 18.385 -14.613 -28.512 1.00 91.00 113 ILE A O 1
ATOM 922 N N . ASP A 1 114 ? 18.194 -13.233 -30.272 1.00 91.62 114 ASP A N 1
ATOM 923 C CA . ASP A 1 114 ? 19.032 -12.133 -29.798 1.00 91.62 114 ASP A CA 1
ATOM 924 C C . ASP A 1 114 ? 18.211 -10.903 -29.368 1.00 91.62 114 ASP A C 1
ATOM 926 O O . ASP A 1 114 ? 18.774 -9.834 -29.134 1.00 91.62 114 ASP A O 1
ATOM 930 N N . GLN A 1 115 ? 16.886 -11.043 -29.239 1.00 92.50 115 GLN A N 1
ATOM 931 C CA . GLN A 1 115 ? 15.988 -9.961 -28.849 1.00 92.50 115 GLN A CA 1
ATOM 932 C C . GLN A 1 115 ? 15.284 -10.249 -27.518 1.00 92.50 115 GLN A C 1
ATOM 934 O O . GLN A 1 115 ? 14.768 -11.339 -27.266 1.00 92.50 115 GLN A O 1
ATOM 939 N N . MET A 1 116 ? 15.197 -9.214 -26.683 1.00 92.00 116 MET A N 1
ATOM 940 C CA . MET A 1 116 ? 14.420 -9.211 -25.449 1.00 92.00 116 MET A CA 1
ATOM 941 C C . MET A 1 116 ? 13.659 -7.891 -25.324 1.00 92.00 116 MET A C 1
ATOM 943 O O . MET A 1 116 ? 14.198 -6.821 -25.606 1.00 92.00 116 MET A O 1
ATOM 947 N N . PHE A 1 117 ? 12.412 -7.969 -24.875 1.00 91.88 117 PHE A N 1
ATOM 948 C CA . PHE A 1 117 ? 11.584 -6.825 -24.535 1.00 91.88 117 PHE A CA 1
ATOM 949 C C . PHE A 1 117 ? 11.629 -6.562 -23.034 1.00 91.88 117 PHE A C 1
ATOM 951 O O . PHE A 1 117 ? 11.501 -7.482 -22.225 1.00 91.88 117 PHE A O 1
ATOM 958 N N . VAL A 1 118 ? 11.757 -5.285 -22.676 1.00 91.56 118 VAL A N 1
ATOM 959 C CA . VAL A 1 118 ? 11.621 -4.792 -21.305 1.00 91.56 118 VAL A CA 1
ATOM 960 C C . VAL A 1 118 ? 10.328 -3.995 -21.230 1.00 91.56 118 VAL A C 1
ATOM 962 O O . VAL A 1 118 ? 10.184 -2.977 -21.903 1.00 91.56 118 VAL A O 1
ATOM 965 N N . SER A 1 119 ? 9.382 -4.467 -20.426 1.00 91.50 119 SER A N 1
ATOM 966 C CA . SER A 1 119 ? 8.108 -3.785 -20.184 1.00 91.50 119 SER A CA 1
ATOM 967 C C . SER A 1 119 ? 8.059 -3.275 -18.755 1.00 91.50 119 SER A C 1
ATOM 969 O O . SER A 1 119 ? 8.474 -3.972 -17.834 1.00 91.50 119 SER A O 1
ATOM 971 N N . TYR A 1 120 ? 7.539 -2.071 -18.554 1.00 89.62 120 TYR A N 1
ATOM 972 C CA . TYR A 1 120 ? 7.340 -1.487 -17.232 1.00 89.62 120 TYR A CA 1
ATOM 973 C C . TYR A 1 120 ? 6.149 -0.530 -17.253 1.00 89.62 120 TYR A C 1
ATOM 975 O O . TYR A 1 120 ? 5.695 -0.101 -18.313 1.00 89.62 120 TYR A O 1
ATOM 983 N N . LEU A 1 121 ? 5.643 -0.186 -16.072 1.00 88.44 121 LEU A N 1
ATOM 984 C CA . LEU A 1 121 ? 4.522 0.730 -15.898 1.00 88.44 121 LEU A CA 1
ATOM 985 C C . LEU A 1 121 ? 5.008 2.051 -15.303 1.00 88.44 121 LEU A C 1
ATOM 987 O O . LEU A 1 121 ? 5.573 2.070 -14.209 1.00 88.44 121 LEU A O 1
ATOM 991 N N . THR A 1 122 ? 4.727 3.153 -15.989 1.00 87.25 122 THR A N 1
ATOM 992 C CA . THR A 1 122 ? 4.916 4.529 -15.510 1.00 87.25 122 THR A CA 1
ATOM 993 C C . THR A 1 122 ? 3.698 5.363 -15.904 1.00 87.25 122 THR A C 1
ATOM 995 O O . THR A 1 122 ? 2.973 5.001 -16.828 1.00 87.25 122 THR A O 1
ATOM 998 N N . ASN A 1 123 ? 3.467 6.467 -15.198 1.00 81.38 123 ASN A N 1
ATOM 999 C CA . ASN A 1 123 ? 2.457 7.464 -15.552 1.00 81.38 123 ASN A CA 1
ATOM 1000 C C . ASN A 1 123 ? 3.088 8.752 -16.118 1.00 81.38 123 ASN A C 1
ATOM 1002 O O . ASN A 1 123 ? 2.452 9.800 -16.173 1.00 81.38 123 ASN A O 1
ATOM 1006 N N . SER A 1 124 ? 4.355 8.694 -16.538 1.00 76.44 124 SER A N 1
ATOM 1007 C CA . SER A 1 124 ? 4.976 9.818 -17.228 1.00 76.44 124 SER A CA 1
ATOM 1008 C C . SER A 1 124 ? 4.667 9.777 -18.722 1.00 76.44 124 SER A C 1
ATOM 1010 O O . SER A 1 124 ? 5.145 8.903 -19.440 1.00 76.44 124 SER A O 1
ATOM 1012 N N . SER A 1 125 ? 3.901 10.761 -19.189 1.00 73.38 125 SER A N 1
ATOM 1013 C CA . SER A 1 125 ? 3.872 11.160 -20.602 1.00 73.38 125 SER A CA 1
ATOM 1014 C C . SER A 1 125 ? 4.893 12.261 -20.915 1.00 73.38 125 SER A C 1
ATOM 1016 O O . SER A 1 125 ? 5.055 12.640 -22.069 1.00 73.38 125 SER A O 1
ATOM 1018 N N . GLU A 1 126 ? 5.538 12.813 -19.883 1.00 68.88 126 GLU A N 1
ATOM 1019 C CA . GLU A 1 126 ? 6.438 13.969 -19.977 1.00 68.88 126 GLU A CA 1
ATOM 1020 C C . GLU A 1 126 ? 7.842 13.589 -20.453 1.00 68.88 126 GLU A C 1
ATOM 1022 O O . GLU A 1 126 ? 8.523 14.398 -21.081 1.00 68.88 126 GLU A O 1
ATOM 1027 N N . TYR A 1 127 ? 8.270 12.354 -20.194 1.00 72.69 127 TYR A N 1
ATOM 1028 C CA . TYR A 1 127 ? 9.576 11.853 -20.606 1.00 72.69 127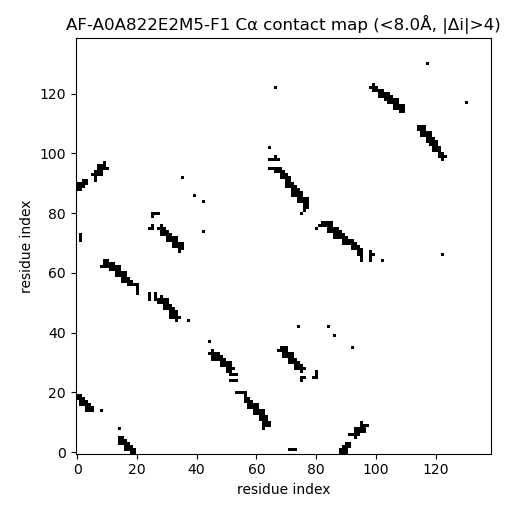 TYR A CA 1
ATOM 1029 C C . TYR A 1 127 ? 9.415 10.729 -21.616 1.00 72.69 127 TYR A C 1
ATOM 1031 O O . TYR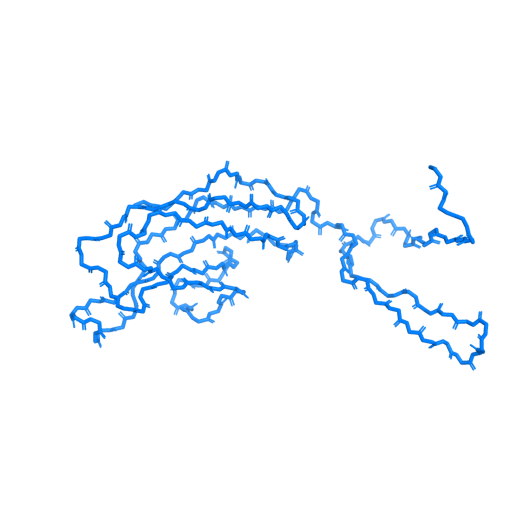 A 1 127 ? 8.577 9.847 -21.451 1.00 72.69 127 TYR A O 1
ATOM 1039 N N . THR A 1 128 ? 10.257 10.734 -22.651 1.00 82.06 128 THR A N 1
ATOM 1040 C CA . THR A 1 128 ? 10.372 9.576 -23.539 1.00 82.06 128 THR A CA 1
ATOM 1041 C C . THR A 1 128 ? 10.963 8.411 -22.737 1.00 82.06 128 THR A C 1
ATOM 1043 O O . THR A 1 128 ? 12.070 8.561 -22.218 1.00 82.06 128 THR A O 1
ATOM 1046 N N . PRO A 1 129 ? 10.260 7.268 -22.624 1.00 83.44 129 PRO A N 1
ATOM 1047 C CA . PRO A 1 129 ? 10.786 6.038 -22.039 1.00 83.44 129 PRO A CA 1
ATOM 1048 C C . PRO A 1 129 ? 12.175 5.688 -22.583 1.00 83.44 129 PRO A C 1
ATOM 1050 O O . PRO A 1 129 ? 12.350 5.559 -23.794 1.00 83.44 129 PRO A O 1
ATOM 1053 N N . GLN A 1 130 ? 13.159 5.519 -21.702 1.00 83.19 130 GLN A N 1
ATOM 1054 C CA . GLN A 1 130 ? 14.501 5.062 -22.067 1.00 83.19 130 GLN A CA 1
ATOM 1055 C C . GLN A 1 130 ? 14.877 3.842 -21.230 1.00 83.19 130 GLN A C 1
ATOM 1057 O O . GLN A 1 130 ? 14.607 3.787 -20.032 1.00 83.19 130 GLN A O 1
ATOM 1062 N N . CYS A 1 131 ? 15.517 2.865 -21.871 1.00 83.94 131 CYS A N 1
ATOM 1063 C CA . CYS A 1 131 ? 16.072 1.689 -21.217 1.00 83.94 131 CYS A CA 1
ATOM 1064 C C . CYS A 1 131 ? 17.582 1.680 -21.459 1.00 83.94 131 CYS A C 1
ATOM 1066 O O . CYS A 1 131 ? 18.030 1.519 -22.594 1.00 83.94 131 CYS A O 1
ATOM 1068 N N . GLN A 1 132 ? 18.362 1.886 -20.400 1.00 85.81 132 GLN A N 1
ATOM 1069 C CA . GLN A 1 132 ? 19.809 1.725 -20.448 1.00 85.81 132 GLN A CA 1
ATOM 1070 C C . GLN A 1 132 ? 20.147 0.257 -20.178 1.00 85.81 132 GLN A C 1
ATOM 1072 O O . GLN A 1 132 ? 19.744 -0.297 -19.157 1.00 85.81 132 GLN A O 1
ATOM 1077 N N . TYR A 1 133 ? 20.877 -0.371 -21.097 1.00 86.81 133 TYR A N 1
ATOM 1078 C CA . TYR A 1 133 ? 21.269 -1.775 -21.008 1.00 86.81 133 TYR A CA 1
ATOM 1079 C C . TYR A 1 133 ? 22.707 -1.966 -21.498 1.00 86.81 133 TYR A C 1
ATOM 1081 O O . TYR A 1 133 ? 23.248 -1.147 -22.240 1.00 86.81 133 TYR A O 1
ATOM 1089 N N . GLY A 1 134 ? 23.335 -3.059 -21.078 1.00 87.06 134 GLY A N 1
ATOM 10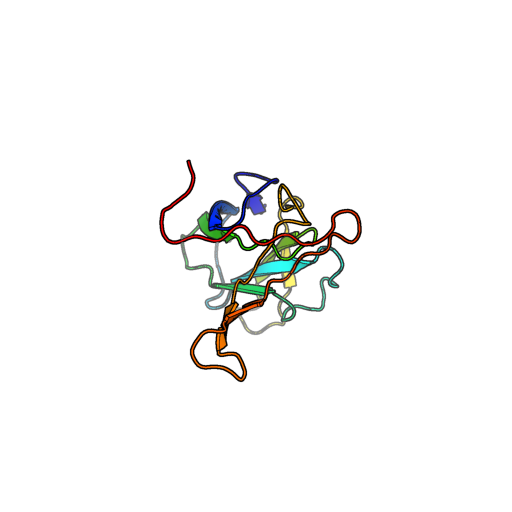90 C CA . GLY A 1 134 ? 24.707 -3.389 -21.436 1.00 87.06 134 GLY A CA 1
ATOM 1091 C C . GLY A 1 134 ? 25.154 -4.695 -20.790 1.00 87.06 134 GLY A C 1
ATOM 1092 O O . GLY A 1 134 ? 24.422 -5.295 -20.006 1.00 87.06 134 GLY A O 1
ATOM 1093 N N . LEU A 1 135 ? 26.365 -5.137 -21.126 1.00 86.88 135 LEU A N 1
ATOM 1094 C CA . LEU A 1 135 ? 26.963 -6.362 -20.575 1.00 86.88 135 LEU A CA 1
ATOM 1095 C C . LEU A 1 135 ? 27.619 -6.148 -19.203 1.00 86.88 135 LEU A C 1
ATOM 1097 O O . LEU A 1 135 ? 27.955 -7.106 -18.514 1.00 86.88 135 LEU A O 1
ATOM 1101 N N . THR A 1 136 ? 27.806 -4.891 -18.811 1.00 82.44 136 THR A N 1
ATOM 1102 C CA . THR A 1 136 ? 28.402 -4.479 -17.541 1.00 82.44 136 THR A CA 1
ATOM 1103 C C . THR A 1 136 ? 27.467 -3.492 -16.853 1.00 82.44 136 THR A C 1
ATOM 1105 O O . THR A 1 136 ? 26.927 -2.628 -17.549 1.00 82.44 136 THR A O 1
ATOM 1108 N N . PRO A 1 137 ? 27.296 -3.553 -15.519 1.00 73.00 137 PRO A N 1
ATOM 1109 C CA . PRO A 1 137 ? 26.608 -2.497 -14.787 1.00 73.00 137 PRO A CA 1
ATOM 1110 C C . PRO A 1 137 ? 27.331 -1.175 -15.060 1.00 73.00 137 PRO A C 1
ATOM 1112 O O . PRO A 1 137 ? 28.509 -1.034 -14.733 1.00 73.00 137 PRO A O 1
ATOM 1115 N N . SER A 1 138 ? 26.669 -0.235 -15.727 1.00 66.81 138 SER A N 1
ATOM 1116 C CA . SER A 1 138 ? 27.175 1.132 -15.828 1.00 66.81 138 SER A CA 1
ATOM 1117 C C . SER A 1 138 ? 27.093 1.788 -14.448 1.00 66.81 138 SER A C 1
ATOM 1119 O O . SER A 1 138 ? 26.067 1.661 -13.779 1.00 66.81 138 SER A O 1
ATOM 1121 N N . ILE A 1 139 ? 28.201 2.417 -14.039 1.00 52.34 139 ILE A N 1
ATOM 1122 C CA . ILE A 1 139 ? 28.354 3.221 -12.813 1.00 52.34 139 ILE A CA 1
ATOM 1123 C C . ILE A 1 139 ? 27.417 4.427 -12.869 1.00 52.34 139 ILE A C 1
ATOM 1125 O O . ILE A 1 139 ? 27.324 5.024 -13.967 1.00 52.34 139 ILE A O 1
#

Mean predicted aligned error: 6.12 Å

Secondary structure (DSSP, 8-state):
-EEES-SEE-TTPEEEEEE---SS--TT-EEEEEETTS-TT-TT--SEEEE--TT--EEEEE----SS-EEEEEEEESTTTTS-EEEEEEPPPBEES-TT--EEEEEEE-SSTT-EEEEEE---SSS-------SS---

Radius of gyration: 19.85 Å; Cα contacts (8 Å, |Δi|>4): 258; chains: 1; bounding box: 51×29×58 Å

Foldseek 3Di:
DKEWPDQEDAQQDKIKIFADDDPDFAQAWKKFKDAPPDDQVPVPRGPDMDGDDPPDGIDIDGDHLPLGWIKIWIWGAPDNRPHDIDTPDIYPIHHYPDSFDWADWDWDADPDPPDIDIDTDGPDPPDDDDDDDDPDPDD